Protein AF-A0AAV8YVN1-F1 (afdb_monomer_lite)

Organism: NCBI:txid1265417

InterPro domains:
  IPR006249 Aconitase/Iron-responsive element-binding protein 2 [PTHR11670] (3-72)
  IPR015931 Aconitase/3-isopropylmalate dehydratase large subunit, alpha/beta/alpha, subdomain 1/3 [G3DSA:3.30.499.10] (4-81)
  IPR036008 Aconitase, iron-sulfur domain [SSF53732] (9-71)

Sequence (90 aa):
MAANNPFDEYLKTLNVNGKEYKYYDISALGNQYDRLPYSIRVLLESAVRNCDNFHVRGEDVKNILNWEVNQNVEGGLKCHLNLQELFCRI

pLDDT: mean 70.4, std 13.89, range [34.84, 88.19]

Radius of gyration: 14.0 Å; chains: 1; bounding box: 36×26×36 Å

Structure (mmCIF, N/CA/C/O backbone):
data_AF-A0AAV8YVN1-F1
#
_entry.id   AF-A0AAV8YVN1-F1
#
loop_
_atom_site.group_PDB
_atom_site.id
_atom_site.type_symbol
_atom_site.label_atom_id
_atom_site.label_alt_id
_atom_site.label_comp_id
_atom_site.label_asym_id
_atom_site.label_entity_id
_atom_site.label_seq_id
_atom_site.pdbx_PDB_ins_code
_atom_site.Cartn_x
_atom_site.Cartn_y
_atom_site.Cartn_z
_atom_site.occupancy
_atom_site.B_iso_or_equiv
_atom_site.auth_seq_id
_atom_site.auth_comp_id
_atom_site.auth_asym_id
_atom_site.auth_atom_id
_atom_site.pdbx_PDB_model_num
ATOM 1 N N . MET A 1 1 ? 12.005 7.032 20.995 1.00 34.84 1 MET A N 1
ATOM 2 C CA . MET A 1 1 ? 11.402 8.151 20.242 1.00 34.84 1 MET A CA 1
ATOM 3 C C . MET A 1 1 ? 11.026 7.563 18.897 1.00 34.84 1 MET A C 1
ATOM 5 O O . MET A 1 1 ? 11.929 7.083 18.230 1.00 34.84 1 MET A O 1
ATOM 9 N N . ALA A 1 2 ? 9.729 7.402 18.614 1.00 40.62 2 ALA A N 1
ATOM 10 C CA . ALA A 1 2 ? 9.265 6.708 17.410 1.00 40.62 2 ALA A CA 1
ATOM 11 C C . ALA A 1 2 ? 9.802 7.450 16.183 1.00 40.62 2 ALA A C 1
ATOM 13 O O . ALA A 1 2 ? 9.613 8.664 16.088 1.00 40.62 2 ALA A O 1
ATOM 14 N N . ALA A 1 3 ? 10.561 6.757 15.333 1.00 49.19 3 ALA A N 1
ATOM 15 C CA . ALA A 1 3 ? 11.118 7.371 14.144 1.00 49.19 3 ALA A CA 1
ATOM 16 C C . ALA A 1 3 ? 9.963 7.858 13.265 1.00 49.19 3 ALA A C 1
ATOM 18 O O . ALA A 1 3 ? 8.913 7.223 13.177 1.00 49.19 3 ALA A O 1
ATOM 19 N N . ASN A 1 4 ? 10.130 9.037 12.678 1.00 61.84 4 ASN A N 1
ATOM 20 C CA . ASN A 1 4 ? 9.118 9.614 11.813 1.00 61.84 4 ASN A CA 1
ATOM 21 C C . ASN A 1 4 ? 9.027 8.768 10.543 1.00 61.84 4 ASN A C 1
ATOM 23 O O . ASN A 1 4 ? 9.949 8.790 9.724 1.00 61.84 4 ASN A O 1
ATOM 27 N N . ASN A 1 5 ? 7.921 8.042 10.377 1.00 67.94 5 ASN A N 1
ATOM 28 C CA . ASN A 1 5 ? 7.653 7.356 9.125 1.00 67.94 5 ASN A CA 1
ATOM 29 C C . ASN A 1 5 ? 7.416 8.425 8.044 1.00 67.94 5 ASN A C 1
ATOM 31 O O . ASN A 1 5 ? 6.508 9.242 8.192 1.00 67.94 5 ASN A O 1
ATOM 35 N N . PRO A 1 6 ? 8.150 8.411 6.918 1.00 70.31 6 PRO A N 1
ATOM 36 C CA . PRO A 1 6 ? 7.943 9.358 5.818 1.00 70.31 6 PRO A CA 1
ATOM 37 C C . PRO A 1 6 ? 6.584 9.183 5.115 1.00 70.31 6 PRO A C 1
ATOM 39 O O . PRO A 1 6 ? 6.255 9.938 4.211 1.00 70.31 6 PRO A O 1
ATOM 42 N N . PHE A 1 7 ? 5.796 8.185 5.524 1.00 71.69 7 PHE A N 1
ATOM 43 C CA . PHE A 1 7 ? 4.441 7.918 5.051 1.00 71.69 7 PHE A CA 1
ATOM 44 C C . PHE A 1 7 ? 3.360 8.275 6.082 1.00 71.69 7 PHE A C 1
ATOM 46 O O . PHE A 1 7 ? 2.192 7.948 5.871 1.00 71.69 7 PHE A O 1
ATOM 53 N N . ASP A 1 8 ? 3.717 8.942 7.186 1.00 74.00 8 ASP A N 1
ATOM 54 C CA . ASP A 1 8 ? 2.741 9.426 8.174 1.00 74.00 8 ASP A CA 1
ATOM 55 C C . ASP A 1 8 ? 1.751 10.436 7.565 1.00 74.00 8 ASP A C 1
ATOM 57 O O . ASP A 1 8 ? 0.605 10.510 7.989 1.00 74.00 8 ASP A O 1
ATOM 61 N N . GLU A 1 9 ? 2.129 11.113 6.474 1.00 72.88 9 GLU A N 1
ATOM 62 C CA . GLU A 1 9 ? 1.232 11.973 5.684 1.00 72.88 9 GLU A CA 1
ATOM 63 C C . GLU A 1 9 ? 0.002 11.233 5.124 1.00 72.88 9 GLU A C 1
ATOM 65 O O . GLU A 1 9 ? -1.027 11.850 4.852 1.00 72.88 9 GLU A O 1
ATOM 70 N N . TYR A 1 10 ? 0.079 9.906 4.977 1.00 76.25 10 TYR A N 1
ATOM 71 C CA . TYR A 1 10 ? -1.026 9.061 4.515 1.00 76.25 10 TYR A CA 1
ATOM 72 C C . TYR A 1 10 ? -1.802 8.412 5.667 1.00 76.25 10 TYR A C 1
ATOM 74 O O . TYR A 1 10 ? -2.704 7.605 5.426 1.00 76.25 10 TYR A O 1
ATOM 82 N N . LEU A 1 11 ? -1.461 8.722 6.921 1.00 82.00 11 LEU A N 1
ATOM 83 C CA . LEU A 1 11 ? -2.166 8.217 8.089 1.00 82.00 11 LEU A CA 1
ATOM 84 C C . LEU A 1 11 ? -3.550 8.873 8.175 1.00 82.00 11 LEU A C 1
ATOM 86 O O . LEU A 1 11 ? -3.692 10.074 8.397 1.00 82.00 11 LEU A O 1
ATOM 90 N N . LYS A 1 12 ? -4.592 8.059 8.038 1.00 84.75 12 LYS A N 1
ATOM 91 C CA . LYS A 1 12 ? -5.978 8.464 8.244 1.00 84.75 12 LYS A CA 1
ATOM 92 C C . LYS A 1 12 ? -6.539 7.860 9.516 1.00 84.75 12 LYS A C 1
ATOM 94 O O . LYS A 1 12 ? -6.230 6.736 9.914 1.00 84.75 12 LYS A O 1
ATOM 99 N N . THR A 1 13 ? -7.427 8.617 10.138 1.00 84.94 13 THR A N 1
ATOM 100 C CA . THR A 1 13 ? -8.234 8.174 11.267 1.00 84.94 13 THR A CA 1
ATOM 101 C C . THR A 1 13 ? -9.623 7.776 10.786 1.00 84.94 13 THR A C 1
ATOM 103 O O . THR A 1 13 ? -10.304 8.519 10.083 1.00 84.94 13 THR A O 1
ATOM 106 N N . LEU A 1 14 ? -10.047 6.576 11.166 1.00 86.00 14 LEU A N 1
ATOM 107 C CA . LEU A 1 14 ? -11.387 6.050 10.968 1.00 86.00 14 LEU A CA 1
ATOM 108 C C . LEU A 1 14 ? -12.072 5.992 12.333 1.00 86.00 14 LEU A C 1
ATOM 110 O O . LEU A 1 14 ? -11.595 5.305 13.236 1.00 86.00 14 LEU A O 1
ATOM 114 N N . ASN A 1 15 ? -13.198 6.683 12.494 1.00 85.69 15 ASN A N 1
ATOM 115 C CA . ASN A 1 15 ? -14.032 6.511 13.677 1.00 85.69 15 ASN A CA 1
ATOM 116 C C . ASN A 1 15 ? -15.136 5.501 13.363 1.00 85.69 15 ASN A C 1
ATOM 118 O O . ASN A 1 15 ? -15.987 5.754 12.511 1.00 85.69 15 ASN A O 1
ATOM 122 N N . VAL A 1 16 ? -15.114 4.351 14.035 1.00 86.94 16 VAL A N 1
ATOM 123 C CA . VAL A 1 16 ? -16.163 3.334 13.902 1.00 86.94 16 VAL A CA 1
ATOM 124 C C . VAL A 1 16 ? -16.693 3.016 15.283 1.00 86.94 16 VAL A C 1
ATOM 126 O O . VAL A 1 16 ? -15.957 2.551 16.152 1.00 86.94 16 VAL A O 1
ATOM 129 N N . ASN A 1 17 ? -17.989 3.254 15.481 1.00 81.81 17 ASN A N 1
ATOM 130 C CA . ASN A 1 17 ? -18.700 2.907 16.710 1.00 81.81 17 ASN A CA 1
ATOM 131 C C . ASN A 1 17 ? -18.045 3.482 17.990 1.00 81.81 17 ASN A C 1
ATOM 133 O O . ASN A 1 17 ? -17.938 2.795 19.006 1.00 81.81 17 ASN A O 1
ATOM 137 N N . GLY A 1 18 ? -17.538 4.721 17.920 1.00 86.19 18 GLY A N 1
ATOM 138 C CA . GLY A 1 18 ? -16.885 5.405 19.044 1.00 86.19 18 GLY A CA 1
ATOM 139 C C . GLY A 1 18 ? -15.440 4.974 19.319 1.00 86.19 18 GLY A C 1
ATOM 140 O O . GLY A 1 18 ? -14.837 5.460 20.273 1.00 86.19 18 GLY A O 1
ATOM 141 N N . LYS A 1 19 ? -14.866 4.091 18.494 1.00 86.19 19 LYS A N 1
ATOM 142 C CA . LYS A 1 19 ? -13.450 3.712 18.550 1.00 86.19 19 LYS A CA 1
ATOM 143 C C . LYS A 1 19 ? -12.690 4.383 17.413 1.00 86.19 19 LYS A C 1
ATOM 145 O O . LYS A 1 19 ? -13.110 4.336 16.257 1.00 86.19 19 LYS A O 1
ATOM 150 N N . GLU A 1 20 ? -11.575 5.010 17.761 1.00 88.19 20 GLU A N 1
ATOM 151 C CA . GLU A 1 20 ? -10.689 5.671 16.811 1.00 88.19 20 GLU A CA 1
ATOM 152 C C . GLU A 1 20 ? -9.617 4.680 16.340 1.00 88.19 20 GLU A C 1
ATOM 154 O O . GLU A 1 20 ? -8.817 4.181 17.133 1.00 88.19 20 GLU A O 1
ATOM 159 N N . TYR A 1 21 ? -9.626 4.372 15.047 1.00 83.88 21 TYR A N 1
ATOM 160 C CA . TYR A 1 21 ? -8.663 3.493 14.396 1.00 83.88 21 TYR A CA 1
ATOM 161 C C . TYR A 1 21 ? -7.773 4.311 13.473 1.00 83.88 21 TYR A C 1
ATOM 163 O O . TYR A 1 21 ? -8.255 5.148 12.716 1.00 83.88 21 TYR A O 1
ATOM 171 N N . LYS A 1 22 ? -6.470 4.049 13.507 1.00 83.31 22 LYS A N 1
ATOM 172 C CA . LYS A 1 22 ? -5.501 4.665 12.598 1.00 83.31 22 LYS A CA 1
ATOM 173 C C . LYS A 1 22 ? -5.137 3.657 11.520 1.00 83.31 22 LYS A C 1
ATOM 175 O O . LYS A 1 22 ? -4.798 2.517 11.841 1.00 83.31 22 LYS A O 1
ATOM 180 N N . TYR A 1 23 ? -5.216 4.067 10.264 1.00 82.06 23 TYR A N 1
ATOM 181 C CA . TYR A 1 23 ? -4.838 3.251 9.118 1.00 82.06 23 TYR A CA 1
ATOM 182 C C . TYR A 1 23 ? -4.040 4.092 8.125 1.00 82.06 23 TYR A C 1
ATOM 184 O O . TYR A 1 23 ? -4.214 5.304 8.048 1.00 82.06 23 TYR A O 1
ATOM 192 N N . TYR A 1 24 ? -3.151 3.449 7.377 1.00 82.06 24 TYR A N 1
ATOM 193 C CA . TYR A 1 24 ? -2.433 4.106 6.292 1.00 82.06 24 TYR A CA 1
ATOM 194 C C . TYR A 1 24 ? -3.265 3.987 5.016 1.00 82.06 24 TYR A C 1
ATOM 196 O O . TYR A 1 24 ? -3.692 2.890 4.655 1.00 82.06 24 TYR A O 1
ATOM 204 N N . ASP A 1 25 ? -3.516 5.103 4.338 1.00 81.25 25 ASP A N 1
ATOM 205 C CA . ASP A 1 25 ? -4.220 5.129 3.056 1.00 81.25 25 ASP A CA 1
ATOM 206 C C . ASP A 1 25 ? -3.262 4.705 1.932 1.00 81.25 25 ASP A C 1
ATOM 208 O O . ASP A 1 25 ? -2.625 5.514 1.263 1.00 81.25 25 ASP A O 1
ATOM 212 N N . ILE A 1 26 ? -3.129 3.391 1.750 1.00 76.25 26 ILE A N 1
ATOM 213 C CA . ILE A 1 26 ? -2.268 2.779 0.723 1.00 76.25 26 ILE A CA 1
ATOM 214 C C . ILE A 1 26 ? -2.789 3.101 -0.685 1.00 76.25 26 ILE A C 1
ATOM 216 O O . ILE A 1 26 ? -2.036 3.081 -1.654 1.00 76.25 26 ILE A O 1
ATOM 220 N N . SER A 1 27 ? -4.087 3.399 -0.812 1.00 72.38 27 SER A N 1
ATOM 221 C CA . SER A 1 27 ? -4.709 3.752 -2.088 1.00 72.38 27 SER A CA 1
ATOM 222 C C . SER A 1 27 ? -4.153 5.062 -2.649 1.00 72.38 27 SER A C 1
ATOM 224 O O . SER A 1 27 ? -4.097 5.227 -3.868 1.00 72.38 27 SER A O 1
ATOM 226 N N . ALA A 1 28 ? -3.705 5.975 -1.785 1.00 73.12 28 ALA A N 1
ATOM 227 C CA . ALA A 1 28 ? -3.055 7.217 -2.184 1.00 73.12 28 ALA A CA 1
ATOM 228 C C . ALA A 1 28 ? -1.656 7.013 -2.798 1.00 73.12 28 ALA A C 1
ATOM 230 O O . ALA A 1 28 ? -1.155 7.916 -3.466 1.00 73.12 28 ALA A O 1
ATOM 231 N N . LEU A 1 29 ? -1.038 5.835 -2.635 1.00 72.44 29 LEU A N 1
ATOM 232 C CA . LEU A 1 29 ? 0.280 5.534 -3.209 1.00 72.44 29 LEU A CA 1
ATOM 233 C C . LEU A 1 29 ? 0.246 5.311 -4.732 1.00 72.44 29 LEU A C 1
ATOM 235 O O . LEU A 1 29 ? 1.294 5.376 -5.373 1.00 72.44 29 LEU A O 1
ATOM 239 N N . GLY A 1 30 ? -0.936 5.101 -5.330 1.00 72.38 30 GLY A N 1
ATOM 240 C CA . GLY A 1 30 ? -1.138 5.202 -6.779 1.00 72.38 30 GLY A CA 1
ATOM 241 C C . GLY A 1 30 ? -1.979 4.090 -7.412 1.00 72.38 30 GLY A C 1
ATOM 242 O O . GLY A 1 30 ? -2.233 3.042 -6.826 1.00 72.38 30 GLY A O 1
ATOM 243 N N . ASN A 1 31 ? -2.360 4.302 -8.678 1.00 72.69 31 ASN A N 1
ATOM 244 C CA . ASN A 1 31 ? -3.207 3.396 -9.476 1.00 72.69 31 ASN A CA 1
ATOM 245 C C . ASN A 1 31 ? -2.609 1.997 -9.706 1.00 72.69 31 ASN A C 1
ATOM 247 O O . ASN A 1 31 ? -3.321 1.080 -10.108 1.00 72.69 31 ASN A O 1
ATOM 251 N N . GLN A 1 32 ? -1.304 1.828 -9.477 1.00 74.31 32 GLN A N 1
ATOM 252 C CA . GLN A 1 32 ? -0.651 0.525 -9.577 1.00 74.31 32 GLN A CA 1
ATOM 253 C C . GLN A 1 32 ? -1.176 -0.429 -8.495 1.00 74.31 32 GLN A C 1
ATOM 255 O O . GLN A 1 32 ? -1.349 -1.604 -8.802 1.00 74.31 32 GLN A O 1
ATOM 260 N N . TYR A 1 33 ? -1.530 0.087 -7.300 1.00 78.44 33 TYR A N 1
ATOM 261 C CA . TYR A 1 33 ? -2.072 -0.67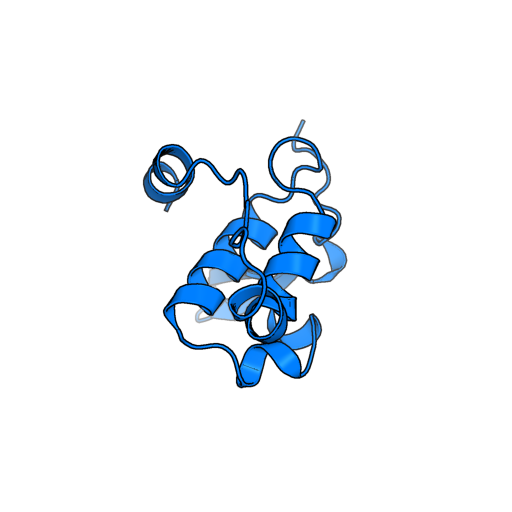0 -6.158 1.00 78.44 33 TYR A CA 1
ATOM 262 C C . TYR A 1 33 ? -3.250 -1.583 -6.534 1.00 78.44 33 TYR A C 1
ATOM 264 O O . TYR A 1 33 ? -3.288 -2.754 -6.152 1.00 78.44 33 TYR A O 1
ATOM 272 N N . ASP A 1 34 ? -4.188 -1.066 -7.329 1.00 77.81 34 ASP A N 1
ATOM 273 C CA . ASP A 1 34 ? -5.395 -1.796 -7.724 1.00 77.81 34 ASP A CA 1
ATOM 274 C C . ASP A 1 34 ? -5.088 -3.016 -8.610 1.00 77.81 34 ASP A C 1
ATOM 276 O O . ASP A 1 34 ? -5.778 -4.032 -8.550 1.00 77.81 34 ASP A O 1
ATOM 280 N N . ARG A 1 35 ? -3.983 -2.973 -9.361 1.00 80.75 35 ARG A N 1
ATOM 281 C CA . ARG A 1 35 ? -3.553 -4.074 -10.234 1.00 80.75 35 ARG A CA 1
ATOM 282 C C . ARG A 1 35 ? -2.729 -5.141 -9.515 1.00 80.75 35 ARG A C 1
ATOM 284 O O . ARG A 1 35 ? -2.569 -6.236 -10.048 1.00 80.75 35 ARG A O 1
ATOM 291 N N . LEU A 1 36 ? -2.224 -4.859 -8.311 1.00 78.56 36 LEU A N 1
ATOM 292 C CA . LEU A 1 36 ? -1.422 -5.825 -7.558 1.00 78.56 36 LEU A CA 1
ATOM 293 C C . LEU A 1 36 ? -2.292 -6.949 -6.965 1.00 78.56 36 LEU A C 1
ATOM 295 O O . LEU A 1 36 ? -3.375 -6.677 -6.435 1.00 78.56 36 LEU A O 1
ATOM 299 N N . PRO A 1 37 ? -1.809 -8.204 -6.966 1.00 83.50 37 PRO A N 1
ATOM 300 C CA . PRO A 1 37 ? -2.452 -9.320 -6.302 1.00 83.50 37 PRO A CA 1
ATOM 301 C C . PRO A 1 37 ? -2.356 -9.166 -4.787 1.00 83.50 37 PRO A C 1
ATOM 303 O O . PRO A 1 37 ? -1.464 -8.508 -4.244 1.00 83.50 37 PRO A O 1
ATOM 306 N N . TYR A 1 38 ? -3.278 -9.833 -4.098 1.00 78.62 38 TYR A N 1
ATOM 307 C CA . TYR A 1 38 ? -3.503 -9.668 -2.665 1.00 78.62 38 TYR A CA 1
ATOM 308 C C . TYR A 1 38 ? -2.237 -9.855 -1.815 1.00 78.62 38 TYR A C 1
ATOM 310 O O . TYR A 1 38 ? -1.977 -9.067 -0.911 1.00 78.62 38 TYR A O 1
ATOM 318 N N . SER A 1 39 ? -1.396 -10.839 -2.149 1.00 79.31 39 SER A N 1
ATOM 319 C CA . SER A 1 39 ? -0.143 -11.100 -1.428 1.00 79.31 39 SER A CA 1
ATOM 320 C C . SER A 1 39 ? 0.806 -9.898 -1.418 1.00 79.31 39 SER A C 1
ATOM 322 O O . SER A 1 39 ? 1.435 -9.631 -0.399 1.00 79.31 39 SER A O 1
ATOM 324 N N . ILE A 1 40 ? 0.889 -9.139 -2.515 1.00 81.38 40 ILE A N 1
ATOM 325 C CA . ILE A 1 40 ? 1.781 -7.976 -2.600 1.00 81.38 40 ILE A CA 1
ATOM 326 C C . ILE A 1 40 ? 1.171 -6.762 -1.897 1.00 81.38 40 ILE A C 1
ATOM 328 O O . ILE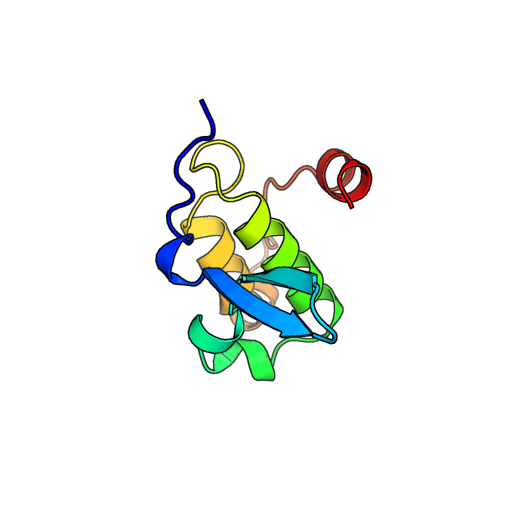 A 1 40 ? 1.902 -5.978 -1.300 1.00 81.38 40 ILE A O 1
ATOM 332 N N . ARG A 1 41 ? -0.163 -6.636 -1.887 1.00 82.62 41 ARG A N 1
ATOM 333 C CA . ARG A 1 41 ? -0.854 -5.594 -1.109 1.00 82.62 41 ARG A CA 1
ATOM 334 C C . ARG A 1 41 ? -0.540 -5.718 0.384 1.00 82.62 41 ARG A C 1
ATOM 336 O O . ARG A 1 41 ? -0.139 -4.735 0.997 1.00 82.62 41 ARG A O 1
ATOM 343 N N . VAL A 1 42 ? -0.598 -6.938 0.925 1.00 81.62 42 VAL A N 1
ATOM 344 C CA . VAL A 1 42 ? -0.249 -7.213 2.331 1.00 81.62 42 VAL A CA 1
ATOM 345 C C . VAL A 1 42 ? 1.223 -6.894 2.623 1.00 81.62 42 VAL A C 1
ATOM 347 O O . VAL A 1 42 ? 1.531 -6.332 3.675 1.00 81.62 42 VAL A O 1
ATOM 350 N N . LEU A 1 43 ? 2.138 -7.204 1.694 1.00 79.62 43 LEU A N 1
ATOM 351 C CA . LEU A 1 43 ? 3.557 -6.835 1.809 1.00 79.62 43 LEU A CA 1
ATOM 352 C C . LEU A 1 43 ? 3.767 -5.316 1.769 1.00 79.62 43 LEU A C 1
ATOM 354 O O . LEU A 1 43 ? 4.592 -4.792 2.515 1.00 79.62 43 LEU A O 1
ATOM 358 N N . LEU A 1 44 ? 3.014 -4.606 0.929 1.00 81.56 44 LEU A N 1
ATOM 359 C CA . LEU A 1 44 ? 3.073 -3.152 0.821 1.00 81.56 44 LEU A CA 1
ATOM 360 C C . LEU A 1 44 ? 2.586 -2.478 2.109 1.00 81.56 44 LEU A C 1
ATOM 362 O O . LEU A 1 44 ? 3.279 -1.609 2.630 1.00 81.56 44 LEU A O 1
ATOM 366 N N . GLU A 1 45 ? 1.451 -2.909 2.664 1.00 82.06 45 GLU A N 1
ATOM 367 C CA . GLU A 1 45 ? 0.941 -2.424 3.961 1.00 82.06 45 GLU A CA 1
ATOM 368 C C . GLU A 1 45 ? 1.965 -2.595 5.073 1.00 82.06 45 GLU A C 1
ATOM 370 O O . GLU A 1 45 ? 2.261 -1.682 5.844 1.00 82.06 45 GLU A O 1
ATOM 375 N N . SER A 1 46 ? 2.530 -3.791 5.108 1.00 78.31 46 SER A N 1
ATOM 376 C CA . SER A 1 46 ? 3.591 -4.204 6.004 1.00 78.31 46 SER A CA 1
ATOM 377 C C . SER A 1 46 ? 4.841 -3.323 5.896 1.00 78.31 46 SER A C 1
ATOM 379 O O . SER A 1 46 ? 5.400 -2.916 6.919 1.00 78.31 46 SER A O 1
ATOM 381 N N . ALA A 1 47 ? 5.260 -2.991 4.673 1.00 79.50 47 ALA A N 1
ATOM 382 C CA . ALA A 1 47 ? 6.388 -2.107 4.405 1.00 79.50 47 ALA A CA 1
ATOM 383 C C . ALA A 1 47 ? 6.092 -0.660 4.830 1.00 79.50 47 ALA A C 1
ATOM 385 O O . ALA A 1 47 ? 6.899 -0.048 5.526 1.00 79.50 47 ALA A O 1
ATOM 386 N N . VAL A 1 48 ? 4.917 -0.129 4.484 1.00 80.31 48 VAL A N 1
ATOM 387 C CA . VAL A 1 48 ? 4.494 1.235 4.847 1.00 80.31 48 VAL A CA 1
ATOM 388 C C . VAL A 1 48 ? 4.393 1.395 6.366 1.00 80.31 48 VAL A C 1
ATOM 390 O O . VAL A 1 48 ? 4.896 2.373 6.920 1.00 80.31 48 VAL A O 1
ATOM 393 N N . ARG A 1 49 ? 3.820 0.404 7.063 1.00 77.75 49 ARG A N 1
ATOM 394 C CA . ARG A 1 49 ? 3.702 0.402 8.529 1.00 77.75 49 ARG A CA 1
ATOM 395 C C . ARG A 1 49 ? 5.070 0.369 9.224 1.00 77.75 49 ARG A C 1
ATOM 397 O O . ARG A 1 49 ? 5.218 0.973 10.282 1.00 77.75 49 ARG A O 1
ATOM 404 N N . ASN A 1 50 ? 6.058 -0.311 8.640 1.00 74.69 50 ASN A N 1
ATOM 405 C CA . ASN A 1 50 ? 7.416 -0.429 9.186 1.00 74.69 50 ASN A CA 1
ATOM 406 C C . ASN A 1 50 ? 8.431 0.526 8.529 1.00 74.69 50 ASN A C 1
ATOM 408 O O . ASN A 1 50 ? 9.638 0.304 8.653 1.00 74.69 50 ASN A O 1
ATOM 412 N N . CYS A 1 51 ? 7.980 1.566 7.817 1.00 74.81 51 CYS A N 1
ATOM 413 C CA . CYS A 1 51 ? 8.876 2.480 7.115 1.00 74.81 51 CYS A CA 1
ATOM 414 C C . CYS A 1 51 ? 9.614 3.419 8.071 1.00 74.81 51 CYS A C 1
ATOM 416 O O . CYS A 1 51 ? 9.207 4.551 8.287 1.00 74.81 51 CYS A O 1
ATOM 418 N N . ASP A 1 52 ? 10.735 2.939 8.594 1.00 71.38 52 ASP A N 1
ATOM 419 C CA . ASP A 1 52 ? 11.568 3.646 9.572 1.00 71.38 52 ASP A CA 1
ATOM 420 C C . ASP A 1 52 ? 12.792 4.332 8.922 1.00 71.38 52 ASP A C 1
ATOM 422 O O . ASP A 1 52 ? 13.697 4.792 9.606 1.00 71.38 52 ASP A O 1
ATOM 426 N N . ASN A 1 53 ? 12.894 4.347 7.582 1.00 66.50 53 ASN A N 1
ATOM 427 C CA . ASN A 1 53 ? 14.066 4.814 6.806 1.00 66.50 53 ASN A CA 1
ATOM 428 C C . ASN A 1 53 ? 15.379 4.030 7.075 1.00 66.50 53 ASN A C 1
ATOM 430 O O . ASN A 1 53 ? 16.378 4.204 6.379 1.00 66.50 53 ASN A O 1
ATOM 434 N N . PHE A 1 54 ? 15.371 3.113 8.045 1.00 67.31 54 PHE A N 1
ATOM 435 C CA . PHE A 1 54 ? 16.484 2.233 8.383 1.00 67.31 54 PHE A CA 1
ATOM 436 C C . PHE A 1 54 ? 16.280 0.814 7.832 1.00 67.31 54 PHE A C 1
ATOM 438 O O . PHE A 1 54 ? 17.044 0.376 6.976 1.00 67.31 54 PHE A O 1
ATOM 445 N N . HIS A 1 55 ? 15.221 0.123 8.277 1.00 65.38 55 HIS A N 1
ATOM 446 C CA . HIS A 1 55 ? 14.884 -1.239 7.831 1.00 65.38 55 HIS A CA 1
ATOM 447 C C . HIS A 1 55 ? 14.046 -1.276 6.554 1.00 65.38 55 HIS A C 1
ATOM 449 O O . HIS A 1 55 ? 14.236 -2.151 5.719 1.00 65.38 55 HIS A O 1
ATOM 455 N N . VAL A 1 56 ? 13.111 -0.337 6.412 1.00 72.38 56 VAL A N 1
ATOM 456 C CA . VAL A 1 56 ? 12.276 -0.209 5.219 1.00 72.38 56 VAL A CA 1
ATOM 457 C C . VAL A 1 56 ? 12.404 1.214 4.716 1.00 72.38 56 VAL A C 1
ATOM 459 O O . VAL A 1 56 ? 12.030 2.168 5.411 1.00 72.38 56 VAL A O 1
ATOM 462 N N . ARG A 1 57 ? 12.959 1.360 3.514 1.00 78.56 57 ARG A N 1
ATOM 463 C CA . ARG A 1 57 ? 13.126 2.657 2.862 1.00 78.56 57 ARG A CA 1
ATOM 464 C C . ARG A 1 57 ? 11.929 2.946 1.968 1.00 78.56 57 ARG A C 1
ATOM 466 O O . ARG A 1 57 ? 11.238 2.042 1.503 1.00 78.56 57 ARG A O 1
ATOM 473 N N . GLY A 1 58 ? 11.719 4.222 1.650 1.00 77.38 58 GLY A N 1
ATOM 474 C CA . GLY A 1 58 ? 10.729 4.604 0.636 1.00 77.38 58 GLY A CA 1
ATOM 475 C C . GLY A 1 58 ? 11.012 3.978 -0.739 1.00 77.38 58 GLY A C 1
ATOM 476 O O . GLY A 1 58 ? 10.097 3.797 -1.537 1.00 77.38 58 GLY A O 1
ATOM 477 N N . GLU A 1 59 ? 12.265 3.601 -1.002 1.00 78.69 59 GLU A N 1
ATOM 478 C CA . GLU A 1 59 ? 12.674 2.854 -2.195 1.00 78.69 59 GLU A CA 1
ATOM 479 C C . GLU A 1 59 ? 12.080 1.440 -2.226 1.00 78.69 59 GLU A C 1
ATOM 481 O O . GLU A 1 59 ? 11.598 1.019 -3.273 1.00 78.69 59 GLU A O 1
ATOM 486 N N . ASP A 1 60 ? 12.026 0.732 -1.091 1.00 79.19 60 ASP A N 1
ATOM 487 C CA . ASP A 1 60 ? 11.388 -0.587 -0.998 1.00 79.19 60 ASP A CA 1
ATOM 488 C C . ASP A 1 60 ? 9.894 -0.499 -1.320 1.00 79.19 60 ASP A C 1
ATOM 490 O O . ASP A 1 60 ? 9.384 -1.289 -2.109 1.00 79.19 60 ASP A O 1
ATOM 494 N N . VAL A 1 61 ? 9.204 0.518 -0.793 1.00 80.31 61 VAL A N 1
ATOM 495 C CA . VAL A 1 61 ? 7.783 0.774 -1.091 1.00 80.31 61 VAL A CA 1
ATOM 496 C C . VAL A 1 61 ? 7.577 1.019 -2.592 1.00 80.31 61 VAL A C 1
ATO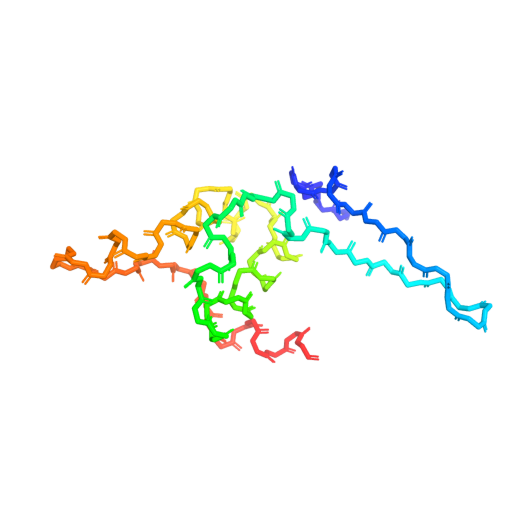M 498 O O . VAL A 1 61 ? 6.678 0.436 -3.198 1.00 80.31 61 VAL A O 1
ATOM 501 N N . LYS A 1 62 ? 8.448 1.815 -3.229 1.00 80.88 62 LYS A N 1
ATOM 502 C CA . LYS A 1 62 ? 8.417 2.052 -4.686 1.00 80.88 62 LYS A CA 1
ATOM 503 C C . LYS A 1 62 ? 8.731 0.796 -5.500 1.00 80.88 62 LYS A C 1
ATOM 505 O O . LYS A 1 62 ? 8.130 0.600 -6.556 1.00 80.88 62 LYS A O 1
ATOM 510 N N . ASN A 1 63 ? 9.641 -0.052 -5.029 1.00 80.88 63 ASN A N 1
ATOM 511 C CA . ASN A 1 63 ? 9.967 -1.320 -5.678 1.00 80.88 63 ASN A CA 1
ATOM 512 C C . ASN A 1 63 ? 8.799 -2.308 -5.602 1.00 80.88 63 ASN A C 1
ATOM 514 O O . ASN A 1 63 ? 8.507 -2.957 -6.605 1.00 80.88 63 ASN A O 1
ATOM 518 N N . ILE A 1 64 ? 8.104 -2.372 -4.459 1.00 80.12 64 ILE A N 1
ATOM 519 C CA . ILE A 1 64 ? 6.896 -3.189 -4.269 1.00 80.12 64 ILE A CA 1
ATOM 520 C C . ILE A 1 64 ? 5.749 -2.666 -5.145 1.00 80.12 64 ILE A C 1
ATOM 522 O O . ILE A 1 64 ? 5.056 -3.462 -5.771 1.00 80.12 64 ILE A O 1
ATOM 526 N N . LEU A 1 65 ? 5.571 -1.345 -5.263 1.00 80.88 65 LEU A N 1
ATOM 527 C CA . LEU A 1 65 ? 4.595 -0.753 -6.193 1.00 80.88 65 LEU A CA 1
ATOM 528 C C . LEU A 1 65 ? 4.899 -1.113 -7.655 1.00 80.88 65 LEU A C 1
ATOM 530 O O . LEU A 1 65 ? 3.989 -1.434 -8.416 1.00 80.88 65 LEU A O 1
ATOM 534 N N . ASN A 1 66 ? 6.180 -1.131 -8.029 1.00 81.25 66 ASN A N 1
ATOM 535 C CA . ASN A 1 66 ? 6.650 -1.569 -9.346 1.00 81.25 66 ASN A CA 1
ATOM 536 C C . ASN A 1 66 ? 6.929 -3.080 -9.415 1.00 81.25 66 ASN A C 1
ATOM 538 O O . ASN A 1 66 ? 7.716 -3.527 -10.254 1.00 81.25 66 ASN A O 1
ATOM 542 N N . TRP A 1 67 ? 6.285 -3.882 -8.558 1.00 77.38 67 TRP A N 1
ATOM 543 C CA . TRP A 1 67 ? 6.448 -5.336 -8.534 1.00 77.38 67 TRP A CA 1
ATOM 544 C C . TRP A 1 67 ? 6.204 -5.967 -9.908 1.00 77.38 67 TRP A C 1
ATOM 546 O O . TRP A 1 67 ? 7.001 -6.805 -10.311 1.00 77.38 67 TRP A O 1
ATOM 556 N N . GLU A 1 68 ? 5.186 -5.518 -10.652 1.00 70.94 68 GLU A N 1
ATOM 557 C CA . GLU A 1 68 ? 4.855 -6.039 -11.990 1.00 70.94 68 GLU A CA 1
ATOM 558 C C . GLU A 1 68 ? 6.057 -5.979 -12.951 1.00 70.94 68 GLU A C 1
ATOM 560 O O . GLU A 1 68 ? 6.347 -6.940 -13.658 1.00 70.94 68 GLU A O 1
ATOM 565 N N . VAL A 1 69 ? 6.818 -4.882 -12.910 1.00 69.88 69 VAL A N 1
ATOM 566 C CA . VAL A 1 69 ? 8.023 -4.685 -13.732 1.00 69.88 69 VAL A CA 1
ATOM 567 C C . VAL A 1 69 ? 9.201 -5.491 -13.177 1.00 69.88 69 VAL A C 1
ATOM 569 O O . VAL A 1 69 ? 9.973 -6.081 -13.932 1.00 69.88 69 VAL A O 1
ATOM 572 N N . ASN A 1 70 ? 9.314 -5.566 -11.848 1.00 67.50 70 ASN A N 1
ATOM 573 C CA . ASN A 1 70 ? 10.380 -6.296 -11.166 1.00 67.50 70 ASN A CA 1
ATOM 574 C C . ASN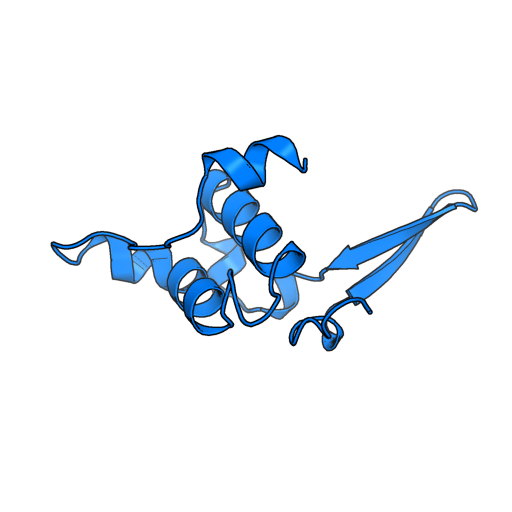 A 1 70 ? 10.251 -7.831 -11.255 1.00 67.50 70 ASN A C 1
ATOM 576 O O . ASN A 1 70 ? 11.214 -8.536 -10.961 1.00 67.50 70 ASN A O 1
ATOM 580 N N . GLN A 1 71 ? 9.098 -8.382 -11.649 1.00 63.56 71 GLN A N 1
ATOM 581 C CA . GLN A 1 71 ? 8.958 -9.828 -11.886 1.00 63.56 71 GLN A CA 1
ATOM 582 C C . GLN A 1 71 ? 9.741 -10.310 -13.117 1.00 63.56 71 GLN A C 1
ATOM 584 O O . GLN A 1 71 ? 10.102 -11.481 -13.176 1.00 63.56 71 GLN A O 1
ATOM 589 N N . ASN A 1 72 ? 10.007 -9.430 -14.087 1.00 59.06 72 ASN A N 1
ATOM 590 C CA . ASN A 1 72 ? 10.649 -9.794 -15.353 1.00 59.06 72 ASN A CA 1
ATOM 591 C C . ASN A 1 72 ? 12.185 -9.652 -15.332 1.00 59.06 72 ASN A C 1
ATOM 593 O O . ASN A 1 72 ? 12.845 -9.966 -16.319 1.00 59.06 72 ASN A O 1
ATOM 597 N N . VAL A 1 73 ? 12.772 -9.161 -14.237 1.00 57.22 73 VAL A N 1
ATOM 598 C CA . VAL A 1 73 ? 14.229 -9.021 -14.106 1.00 57.22 73 VAL A CA 1
ATOM 599 C C . VAL A 1 73 ? 14.823 -10.231 -13.384 1.00 57.22 73 VAL A C 1
ATOM 601 O O . VAL A 1 73 ? 14.422 -10.575 -12.269 1.00 57.22 73 VAL A O 1
ATOM 604 N N . GLU A 1 74 ? 15.798 -10.875 -14.030 1.00 45.81 74 GLU A N 1
ATOM 605 C CA . GLU A 1 74 ? 16.601 -11.972 -13.480 1.00 45.81 74 GLU A CA 1
ATOM 606 C C . GLU A 1 74 ? 17.406 -11.471 -12.269 1.00 45.81 74 GLU A C 1
ATOM 608 O O . GLU A 1 74 ? 18.529 -10.985 -12.377 1.00 45.81 74 GLU A O 1
ATOM 613 N N . GLY A 1 75 ? 16.779 -11.509 -11.095 1.00 53.59 75 GLY A N 1
ATOM 614 C CA . GLY A 1 75 ? 17.329 -10.944 -9.863 1.00 53.59 75 GLY A CA 1
ATOM 615 C C . GLY A 1 75 ? 16.319 -10.792 -8.728 1.00 53.59 75 GLY A C 1
ATOM 616 O O . GLY A 1 75 ? 16.744 -10.719 -7.576 1.00 53.59 75 GLY A O 1
ATOM 617 N N . GLY A 1 76 ? 15.013 -10.820 -9.036 1.00 51.28 76 GLY A N 1
ATOM 618 C CA . GLY A 1 76 ? 13.917 -10.810 -8.063 1.00 51.28 76 GLY A CA 1
ATOM 619 C C . GLY A 1 76 ? 13.844 -9.538 -7.210 1.00 51.28 76 GLY A C 1
ATOM 620 O O . GLY A 1 76 ? 14.810 -8.790 -7.065 1.00 51.28 76 GLY A O 1
ATOM 621 N N . LEU A 1 77 ? 12.683 -9.281 -6.599 1.00 54.84 77 LEU A N 1
ATOM 622 C CA . LEU A 1 77 ? 12.583 -8.245 -5.570 1.00 54.84 77 LEU A CA 1
ATOM 623 C C . LEU A 1 77 ? 13.475 -8.631 -4.389 1.00 54.84 77 LEU A C 1
ATOM 625 O O . LEU A 1 77 ? 13.072 -9.391 -3.510 1.00 54.84 77 LEU A O 1
ATOM 629 N N . LYS A 1 78 ? 14.681 -8.064 -4.334 1.00 47.06 78 LYS A N 1
ATOM 630 C CA . LYS A 1 78 ? 15.481 -8.006 -3.112 1.00 47.06 78 LYS A CA 1
ATOM 631 C C . LYS A 1 78 ? 14.883 -6.967 -2.170 1.00 47.06 78 LYS A C 1
ATOM 633 O O . LYS A 1 78 ? 15.517 -5.973 -1.841 1.00 47.06 78 LYS A O 1
ATOM 638 N N . CYS A 1 79 ? 13.654 -7.196 -1.727 1.00 51.56 79 CYS A N 1
ATOM 639 C CA . CYS A 1 79 ? 13.175 -6.546 -0.525 1.00 51.56 79 CYS A CA 1
ATOM 640 C C . CYS A 1 79 ? 13.903 -7.242 0.622 1.00 51.56 79 CYS A C 1
ATOM 642 O O . CYS A 1 79 ? 13.560 -8.366 0.985 1.00 51.56 79 CYS A O 1
ATOM 644 N N . HIS A 1 80 ? 14.923 -6.596 1.187 1.00 47.62 80 HIS A N 1
ATOM 645 C CA . HIS A 1 80 ? 15.541 -7.011 2.449 1.00 47.62 80 HIS A CA 1
ATOM 646 C C . HIS A 1 80 ? 14.566 -6.750 3.615 1.00 47.62 80 HIS A C 1
ATOM 648 O O . HIS A 1 80 ? 14.937 -6.250 4.668 1.00 47.62 80 HIS A O 1
ATOM 654 N N . LEU A 1 81 ? 13.280 -7.047 3.424 1.00 50.09 81 LEU A N 1
ATOM 655 C CA . LEU A 1 81 ? 12.347 -7.161 4.518 1.00 50.09 81 LEU A CA 1
ATOM 656 C C . LEU A 1 81 ? 12.542 -8.565 5.058 1.00 50.09 81 LEU A C 1
ATOM 658 O O . LEU A 1 81 ? 12.238 -9.556 4.393 1.00 50.09 81 LEU A O 1
ATOM 662 N N . ASN A 1 82 ? 13.102 -8.635 6.259 1.00 44.19 82 ASN A N 1
ATOM 663 C CA . ASN A 1 82 ? 13.235 -9.865 7.010 1.00 44.19 82 ASN A CA 1
ATOM 664 C C . ASN A 1 82 ? 11.814 -10.388 7.284 1.00 44.19 82 ASN A C 1
ATOM 666 O O . ASN A 1 82 ? 11.166 -9.992 8.253 1.00 44.19 82 ASN A O 1
ATOM 670 N N . LEU A 1 83 ? 11.288 -11.217 6.371 1.00 47.12 83 LEU A N 1
ATOM 671 C CA . LEU A 1 83 ? 9.907 -11.714 6.401 1.00 47.12 83 LEU A CA 1
ATOM 672 C C . LEU A 1 83 ? 9.595 -12.399 7.743 1.00 47.12 83 LEU A C 1
ATOM 674 O O . LEU A 1 83 ? 8.451 -12.399 8.187 1.00 47.12 83 LEU A O 1
ATOM 678 N N . GLN A 1 84 ? 10.629 -12.935 8.401 1.00 46.97 84 GLN A N 1
ATOM 679 C CA . GLN A 1 84 ? 10.552 -13.544 9.724 1.00 46.97 84 GLN A CA 1
ATOM 680 C C . GLN A 1 84 ? 10.227 -12.533 10.839 1.00 46.97 84 GLN A C 1
ATOM 682 O O . GLN A 1 84 ? 9.461 -12.851 11.743 1.00 46.97 84 GLN A O 1
ATOM 687 N N . GLU A 1 85 ? 10.767 -11.314 10.778 1.00 48.69 85 GLU A N 1
ATOM 688 C CA . GLU A 1 85 ? 10.529 -10.287 11.804 1.00 48.69 85 G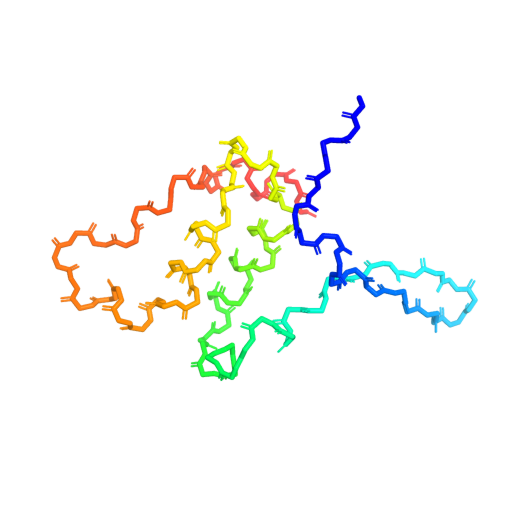LU A CA 1
ATOM 689 C C . GLU A 1 85 ? 9.219 -9.532 11.579 1.00 48.69 85 GLU A C 1
ATOM 691 O O . GLU A 1 85 ? 8.583 -9.079 12.532 1.00 48.69 85 GLU A O 1
ATOM 696 N N . LEU A 1 8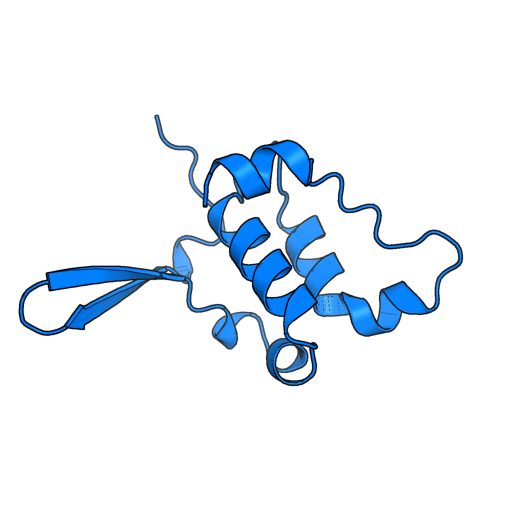6 ? 8.776 -9.434 10.324 1.00 48.00 86 LEU A N 1
ATOM 697 C CA . LEU A 1 86 ? 7.537 -8.743 9.988 1.00 48.00 86 LEU A CA 1
ATOM 698 C C . LEU A 1 86 ? 6.279 -9.551 10.326 1.00 48.00 86 LEU A C 1
ATOM 700 O O . LEU A 1 86 ? 5.300 -8.975 10.798 1.00 48.00 86 LEU A O 1
ATOM 704 N N . PHE A 1 87 ? 6.316 -10.875 10.149 1.00 45.50 87 PHE A N 1
ATOM 705 C CA . PHE A 1 87 ? 5.213 -11.751 10.558 1.00 45.50 87 PHE A CA 1
ATOM 706 C C . PHE A 1 87 ? 5.042 -11.820 12.080 1.00 45.50 87 PHE A C 1
ATOM 708 O O . PHE A 1 87 ? 3.940 -12.061 12.551 1.00 45.50 87 PHE A O 1
ATOM 715 N N . CYS A 1 88 ? 6.104 -11.576 12.856 1.00 42.41 88 CYS A N 1
ATOM 716 C CA . CYS A 1 88 ? 6.049 -11.626 14.319 1.00 42.41 88 CYS A CA 1
ATOM 717 C C . CYS A 1 88 ? 5.454 -10.347 14.955 1.00 42.41 88 CYS A C 1
ATOM 719 O O . CYS A 1 88 ? 5.245 -10.297 16.165 1.00 42.41 88 CYS A O 1
ATOM 721 N N . ARG A 1 89 ? 5.197 -9.294 14.160 1.00 47.31 89 ARG A N 1
ATOM 722 C CA . ARG A 1 89 ? 4.632 -8.004 14.615 1.00 47.31 89 ARG A CA 1
ATOM 723 C C . ARG A 1 89 ? 3.210 -7.727 14.097 1.00 47.31 89 ARG A C 1
ATOM 725 O O . ARG A 1 89 ? 2.707 -6.622 14.318 1.00 47.31 89 ARG A O 1
ATOM 732 N N . ILE A 1 90 ? 2.584 -8.685 13.410 1.00 48.00 90 ILE A N 1
ATOM 733 C CA . ILE A 1 90 ? 1.165 -8.671 13.001 1.00 48.00 90 ILE A CA 1
ATOM 734 C C . ILE A 1 90 ? 0.382 -9.563 13.959 1.00 48.00 90 ILE A C 1
ATOM 736 O O . ILE A 1 90 ? -0.697 -9.108 14.398 1.00 48.00 90 ILE A O 1
#

Foldseek 3Di:
DQADQPQCVQWDWDQDPNDTDIAGPVPVVDPLLVVDDPVLVVVLRLLSVPRRCPLRDVVLNVCSSVQVVQVPDPPHSPNSNPVVVSVVVD

Secondary structure (DSSP, 8-state):
-----TTGGGEEEEEETTEEEEEE-GGGG-THHHHS-HHHHHHHHHHHHT--SSSS-HHHHHHHHTHHHHTTSTT-------HHHHHTT-